Protein AF-A0A7X9J2K3-F1 (afdb_monomer)

Nearest PDB structures (foldseek):
  1we5-assembly1_F  TM=6.803E-01  e=2.882E+00  Escherichia coli
  1we5-assembly1_B  TM=6.781E-01  e=3.060E+00  Escherichia coli
  1we5-assembly1_D  TM=6.879E-01  e=3.448E+00  Escherichia coli
  2f2h-assembly1_B  TM=6.876E-01  e=4.377E+00  Escherichia coli
  5n71-assembly1_A  TM=3.233E-01  e=3.248E+00  Ixodes ricinus

Solvent-accessible surface area (backbone atoms only — not comparable to full-atom values): 8315 Å² total; per-residue (Å²): 143,79,80,83,69,59,50,76,50,81,52,99,50,34,36,38,43,32,47,82,92,42,36,29,40,37,66,46,96,85,43,81,84,82,72,57,71,83,64,48,25,75,42,83,46,98,92,42,78,13,38,54,58,60,88,65,46,67,63,42,45,75,70,75,42,58,61,52,74,59,75,73,79,83,74,48,83,65,46,60,63,51,46,55,53,49,51,48,54,48,19,64,75,69,72,44,85,58,98,70,56,73,65,59,54,49,47,52,50,51,49,53,53,50,52,51,50,22,63,76,67,75,41,94,71,78,91,56,74,75,75,73,59,132

Sequence (134 aa):
SFDNVNETLMGVNSAIFMRGGRGWMVKEADSPALGWEVYARKEPAQGETGIALVANATKILDMGAKPSATAAPAVTEDEYTHQSVADFVMAVRKKTKPAAGWKEGFESTVSAIKVNEAIVSGTKITFQKNWFEL

Mean predicted aligned error: 14.64 Å

Secondary structure (DSSP, 8-state):
-----EEEEE-SSEEEEEETTEEEEEEPTTPPP-SGGGTSPEEEETTEEEEEE-TTHHHHHHTT--TTTSPPP---THHHHHHHHHHHHHHHHHTPPPSS-HHHHHHHHHHHHHHHHHHHHTS-----GGGG--

pLDDT: mean 76.82, std 14.34, range [38.06, 95.5]

Structure (mmCIF, N/CA/C/O backbone):
data_AF-A0A7X9J2K3-F1
#
_entry.id   AF-A0A7X9J2K3-F1
#
loop_
_atom_site.group_PDB
_atom_site.id
_atom_site.type_symbol
_atom_site.label_atom_id
_atom_site.label_alt_id
_atom_site.label_comp_id
_atom_site.label_asym_id
_atom_site.label_entity_id
_atom_site.label_seq_id
_atom_site.pdbx_PDB_ins_code
_atom_site.Cartn_x
_atom_site.Cartn_y
_atom_site.Cartn_z
_atom_site.occupancy
_atom_site.B_iso_or_equiv
_atom_site.auth_seq_id
_atom_site.auth_comp_id
_atom_site.auth_asym_id
_atom_site.auth_atom_id
_atom_site.pdbx_PDB_model_num
ATOM 1 N N . SER A 1 1 ? 3.395 -19.216 4.787 1.00 42.62 1 SER A N 1
ATOM 2 C CA . SER A 1 1 ? 2.468 -19.378 3.656 1.00 42.62 1 SER A CA 1
ATOM 3 C C . SER A 1 1 ? 1.430 -18.285 3.786 1.00 42.62 1 SER A C 1
ATOM 5 O O . SER A 1 1 ? 0.669 -18.326 4.745 1.00 42.62 1 SER A O 1
ATOM 7 N N . PHE A 1 2 ? 1.514 -17.244 2.959 1.00 38.06 2 PHE A N 1
ATOM 8 C CA . PHE A 1 2 ? 0.627 -16.081 2.996 1.00 38.06 2 PHE A CA 1
ATOM 9 C C . PHE A 1 2 ? 0.164 -15.863 1.561 1.00 38.06 2 PHE A C 1
ATOM 11 O O . PHE A 1 2 ? 0.987 -15.760 0.655 1.00 38.06 2 PHE A O 1
ATOM 18 N N . ASP A 1 3 ? -1.137 -15.987 1.363 1.00 43.25 3 ASP A N 1
ATOM 19 C CA . ASP A 1 3 ? -1.752 -16.218 0.068 1.00 43.25 3 ASP A CA 1
ATOM 20 C C . ASP A 1 3 ? -1.563 -15.005 -0.852 1.00 43.25 3 ASP A C 1
ATOM 22 O O . ASP A 1 3 ? -1.967 -13.893 -0.524 1.00 43.25 3 ASP A O 1
ATOM 26 N N . ASN A 1 4 ? -0.873 -15.257 -1.961 1.00 52.16 4 ASN A N 1
ATOM 27 C CA . ASN A 1 4 ? -0.737 -14.481 -3.188 1.00 52.16 4 ASN A CA 1
ATOM 28 C C . ASN A 1 4 ? -1.666 -13.248 -3.318 1.00 52.16 4 ASN A C 1
ATOM 30 O O . ASN A 1 4 ? -2.665 -13.301 -4.042 1.00 52.16 4 ASN A O 1
ATOM 34 N N . VAL A 1 5 ? -1.317 -12.134 -2.657 1.00 65.88 5 VAL A N 1
ATOM 35 C CA . VAL A 1 5 ? -2.110 -10.894 -2.666 1.00 65.88 5 VAL A CA 1
ATOM 36 C C . VAL A 1 5 ? -2.138 -10.341 -4.084 1.00 65.88 5 VAL A C 1
ATOM 38 O O . VAL A 1 5 ? -1.168 -9.772 -4.593 1.00 65.88 5 VAL A O 1
ATOM 41 N N . ASN A 1 6 ? -3.276 -10.537 -4.728 1.00 71.38 6 ASN A N 1
ATOM 42 C CA . ASN A 1 6 ? -3.595 -9.950 -6.005 1.00 71.38 6 ASN A CA 1
ATOM 43 C C . ASN A 1 6 ? -4.957 -9.272 -5.909 1.00 71.38 6 ASN A C 1
ATOM 45 O O . ASN A 1 6 ? -5.833 -9.694 -5.156 1.00 71.38 6 ASN A O 1
ATOM 49 N N . GLU A 1 7 ? -5.106 -8.194 -6.656 1.00 81.25 7 GLU A N 1
ATOM 50 C CA . GLU A 1 7 ? -6.348 -7.455 -6.773 1.00 81.25 7 GLU A CA 1
ATOM 51 C C . GLU A 1 7 ? -6.763 -7.488 -8.237 1.00 81.25 7 GLU A C 1
ATOM 53 O O . GLU A 1 7 ? -5.962 -7.203 -9.128 1.00 81.25 7 GLU A O 1
ATOM 58 N N . THR A 1 8 ? -8.012 -7.867 -8.492 1.00 84.00 8 THR A N 1
ATOM 59 C CA . THR A 1 8 ? -8.567 -7.881 -9.844 1.00 84.00 8 THR A CA 1
ATOM 60 C C . THR A 1 8 ? -9.746 -6.928 -9.909 1.00 84.00 8 THR A C 1
ATOM 62 O O . THR A 1 8 ? -10.729 -7.100 -9.191 1.00 84.00 8 THR A O 1
ATOM 65 N N . LEU A 1 9 ? -9.657 -5.933 -10.786 1.00 84.50 9 LEU A N 1
ATOM 66 C CA . LEU A 1 9 ? -10.727 -4.988 -11.072 1.00 84.50 9 LEU A CA 1
ATOM 67 C C . LEU A 1 9 ? -11.366 -5.378 -12.404 1.00 84.50 9 LEU A C 1
ATOM 69 O O . LEU A 1 9 ? -10.732 -5.284 -13.454 1.00 84.50 9 LEU A O 1
ATOM 73 N N . MET A 1 10 ? -12.616 -5.825 -12.359 1.00 86.06 10 MET A N 1
ATOM 74 C CA . MET A 1 10 ? -13.357 -6.246 -13.547 1.00 86.06 10 MET A CA 1
ATOM 75 C C . MET A 1 10 ? -14.078 -5.049 -14.172 1.00 86.06 10 MET A C 1
ATOM 77 O O . MET A 1 10 ? -14.801 -4.325 -13.487 1.00 86.06 10 MET A O 1
ATOM 81 N N . GLY A 1 11 ? -13.897 -4.848 -15.474 1.00 84.50 11 GLY A N 1
ATOM 82 C CA . GLY A 1 11 ? -14.639 -3.880 -16.276 1.00 84.50 11 GLY A CA 1
ATOM 83 C C . GLY A 1 11 ? -15.421 -4.568 -17.392 1.00 84.50 11 GLY A C 1
ATOM 84 O O . GLY A 1 11 ? -15.237 -5.748 -17.657 1.00 84.50 11 GLY A O 1
ATOM 85 N N . VAL A 1 12 ? -16.280 -3.813 -18.079 1.00 83.75 12 VAL A N 1
ATOM 86 C CA . VAL A 1 12 ? -17.124 -4.341 -19.174 1.00 83.75 12 VAL A CA 1
ATOM 87 C C . VAL A 1 12 ? -16.298 -4.767 -20.393 1.00 83.75 12 VAL A C 1
ATOM 89 O O . VAL A 1 12 ? -16.670 -5.686 -21.103 1.00 83.75 12 VAL A O 1
ATOM 92 N N . ASN A 1 13 ? -15.172 -4.092 -20.622 1.00 85.12 13 ASN A N 1
ATOM 93 C CA . ASN A 1 13 ? -14.352 -4.235 -21.827 1.00 85.12 13 ASN A CA 1
ATOM 94 C C . ASN A 1 13 ? -12.943 -4.776 -21.538 1.00 85.12 13 ASN A C 1
ATOM 96 O O . ASN A 1 13 ? -12.165 -4.983 -22.473 1.00 85.12 13 ASN A O 1
ATOM 100 N N . SER A 1 14 ? -12.572 -4.890 -20.262 1.00 84.25 14 SER A N 1
ATOM 101 C CA . SER A 1 14 ? -11.235 -5.282 -19.813 1.00 84.25 14 SER A CA 1
ATOM 102 C C . SER A 1 14 ? -11.215 -5.541 -18.311 1.00 84.25 14 SER A C 1
ATOM 104 O O . SER A 1 14 ? -11.874 -4.815 -17.562 1.00 84.25 14 SER A O 1
ATOM 106 N N . ALA A 1 15 ? -10.357 -6.453 -17.871 1.00 86.88 15 ALA A N 1
ATOM 107 C CA . ALA A 1 15 ? -10.005 -6.651 -16.473 1.00 86.88 15 ALA A CA 1
ATOM 108 C C . ALA A 1 15 ? -8.595 -6.116 -16.189 1.00 86.88 15 ALA A C 1
ATOM 110 O O . ALA A 1 15 ? -7.681 -6.262 -17.002 1.00 86.88 15 ALA A O 1
ATOM 111 N N . ILE A 1 16 ? -8.402 -5.501 -15.025 1.00 86.81 16 ILE A N 1
ATOM 112 C CA . ILE A 1 16 ? -7.083 -5.115 -14.524 1.00 86.81 16 ILE A CA 1
ATOM 113 C C . ILE A 1 16 ? -6.691 -6.094 -13.427 1.00 86.81 16 ILE A C 1
ATOM 115 O O . ILE A 1 16 ? -7.366 -6.189 -12.409 1.00 86.81 16 ILE A O 1
ATOM 119 N N . PHE A 1 17 ? -5.580 -6.786 -13.629 1.00 83.31 17 PHE A N 1
ATOM 120 C CA . PHE A 1 17 ? -4.964 -7.678 -12.663 1.00 83.31 17 PHE A CA 1
ATOM 121 C C . PHE A 1 17 ? -3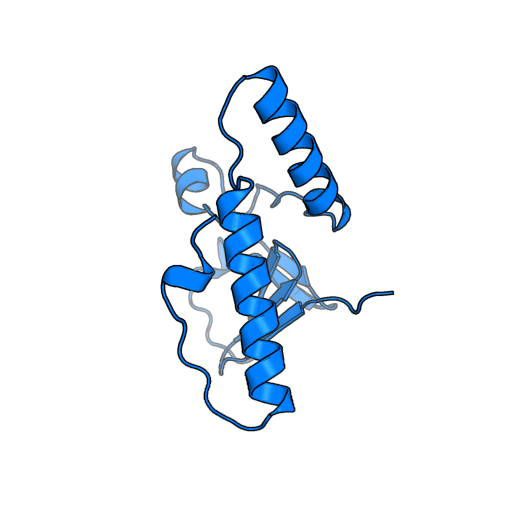.737 -7.006 -12.051 1.00 83.31 17 PHE A C 1
ATOM 123 O O . PHE A 1 17 ? -2.792 -6.675 -12.764 1.00 83.31 17 PHE A O 1
ATOM 130 N N . MET A 1 18 ? -3.730 -6.820 -10.737 1.00 82.19 18 MET A N 1
ATOM 131 C CA . MET A 1 18 ? -2.616 -6.253 -9.983 1.00 82.19 18 MET A CA 1
ATOM 132 C C . MET A 1 18 ? -2.054 -7.299 -9.032 1.00 82.19 18 MET A C 1
ATOM 134 O O . MET A 1 18 ? -2.795 -7.955 -8.306 1.00 82.19 18 MET A O 1
ATOM 138 N N . ARG A 1 19 ? -0.733 -7.454 -9.024 1.00 73.31 19 ARG A N 1
ATOM 139 C CA . ARG A 1 19 ? -0.024 -8.358 -8.117 1.00 73.31 19 ARG A CA 1
ATOM 140 C C . ARG A 1 19 ? 1.297 -7.722 -7.706 1.00 73.31 19 ARG A C 1
ATOM 142 O O . ARG A 1 19 ? 2.132 -7.412 -8.559 1.00 73.31 19 ARG A O 1
ATOM 149 N N . GLY A 1 20 ? 1.486 -7.532 -6.401 1.00 71.69 20 GLY A N 1
ATOM 150 C CA . GLY A 1 20 ? 2.618 -6.767 -5.874 1.00 71.69 20 GLY A CA 1
ATOM 151 C C . GLY A 1 20 ? 2.684 -5.366 -6.497 1.00 71.69 20 GLY A C 1
ATOM 152 O O . GLY A 1 20 ? 1.678 -4.670 -6.582 1.00 71.69 20 GLY A O 1
ATOM 153 N N . GLY A 1 21 ? 3.859 -4.962 -6.983 1.00 69.19 21 GLY A N 1
ATOM 154 C CA . GLY A 1 21 ? 4.073 -3.663 -7.635 1.00 69.19 21 GLY A CA 1
ATOM 155 C C . GLY A 1 21 ? 3.772 -3.622 -9.138 1.00 69.19 21 GLY A C 1
ATOM 156 O O . GLY A 1 21 ? 4.231 -2.702 -9.815 1.00 69.19 21 GLY A O 1
ATOM 157 N N . ARG A 1 22 ? 3.075 -4.625 -9.691 1.00 72.75 22 ARG A N 1
ATOM 158 C CA . ARG A 1 22 ? 2.797 -4.738 -11.132 1.00 72.75 22 ARG A CA 1
ATOM 159 C C . ARG A 1 22 ? 1.306 -4.862 -11.416 1.00 72.75 22 ARG A C 1
ATOM 161 O O . ARG A 1 22 ? 0.582 -5.525 -10.680 1.00 72.75 22 ARG A O 1
ATOM 168 N N . GLY A 1 23 ? 0.878 -4.259 -12.523 1.00 81.25 23 GLY A N 1
ATOM 169 C CA . GLY A 1 23 ? -0.482 -4.366 -13.039 1.00 81.25 23 GLY A CA 1
ATOM 170 C C . GLY A 1 23 ? -0.494 -4.731 -14.519 1.00 81.25 23 GLY A C 1
ATOM 171 O O . GLY A 1 23 ? 0.356 -4.273 -15.284 1.00 81.25 23 GLY A O 1
ATOM 172 N N . TRP A 1 24 ? -1.478 -5.523 -14.925 1.00 86.38 24 TRP A N 1
ATOM 173 C CA . TRP A 1 24 ? -1.755 -5.871 -16.312 1.00 86.38 24 TRP A CA 1
ATOM 174 C C . TRP A 1 24 ? -3.224 -5.616 -16.615 1.00 86.38 24 TRP A C 1
ATOM 176 O O . TRP A 1 24 ? -4.090 -5.946 -15.815 1.00 86.38 24 TRP A O 1
ATOM 186 N N . MET A 1 25 ? -3.509 -5.056 -17.783 1.00 87.12 25 MET A N 1
ATOM 187 C CA . MET A 1 25 ? -4.854 -4.972 -18.335 1.00 87.12 25 MET A CA 1
ATOM 188 C C . MET A 1 25 ? -5.032 -6.085 -19.366 1.00 87.12 25 MET A C 1
ATOM 190 O O . MET A 1 25 ? -4.309 -6.131 -20.360 1.00 87.12 25 MET A O 1
ATOM 194 N N . VAL A 1 26 ? -5.994 -6.970 -19.140 1.00 86.75 26 VAL A N 1
ATOM 195 C CA . VAL A 1 26 ? -6.435 -7.981 -20.103 1.00 86.75 26 VAL A CA 1
ATOM 196 C C . VAL A 1 26 ? -7.718 -7.471 -20.744 1.00 86.75 26 VAL A C 1
ATOM 198 O O . VAL A 1 26 ? -8.599 -6.964 -20.051 1.00 86.75 26 VAL A O 1
ATOM 201 N N . LYS A 1 27 ? -7.796 -7.521 -22.072 1.00 84.06 27 LYS A N 1
ATOM 202 C CA . LYS A 1 27 ? -8.938 -7.009 -22.833 1.00 84.06 27 LYS A CA 1
ATOM 203 C C . LYS A 1 27 ? -9.832 -8.169 -23.249 1.00 84.06 27 LYS A C 1
ATOM 205 O O . LYS A 1 27 ? -9.309 -9.184 -23.697 1.00 84.06 27 LYS A O 1
ATOM 210 N N . GLU A 1 28 ? -11.144 -7.982 -23.157 1.00 81.88 28 GLU A N 1
ATOM 211 C CA . GLU A 1 28 ? -12.098 -8.975 -23.657 1.00 81.88 28 GLU A CA 1
ATOM 212 C C . GLU A 1 28 ? -11.962 -9.127 -25.178 1.00 81.88 28 GLU A C 1
ATOM 214 O O . GLU A 1 28 ? -11.628 -8.168 -25.886 1.00 81.88 28 GLU A O 1
ATOM 219 N N . ALA A 1 29 ? -12.217 -10.332 -25.690 1.00 77.50 29 ALA A N 1
ATOM 220 C CA . ALA A 1 29 ? -12.022 -10.662 -27.103 1.00 77.50 29 ALA A CA 1
ATOM 221 C C . ALA A 1 29 ? -12.895 -9.822 -28.059 1.00 77.50 29 ALA A C 1
ATOM 223 O O . ALA A 1 29 ? -12.535 -9.638 -29.222 1.00 77.50 29 ALA A O 1
ATOM 224 N N . ASP A 1 30 ? -14.023 -9.305 -27.575 1.00 80.56 30 ASP A N 1
ATOM 225 C CA . ASP A 1 30 ? -14.999 -8.497 -28.312 1.00 80.56 30 ASP A CA 1
ATOM 226 C C . ASP A 1 30 ? -14.847 -6.979 -28.082 1.00 80.56 30 ASP A C 1
ATOM 228 O O . ASP A 1 30 ? -15.597 -6.175 -28.642 1.00 80.56 30 ASP A O 1
ATOM 232 N N . SER A 1 31 ? -13.847 -6.561 -27.302 1.00 82.38 31 SER A N 1
ATOM 233 C CA . SER A 1 31 ? -13.633 -5.165 -26.930 1.00 82.38 31 SER A CA 1
ATOM 234 C C . SER A 1 31 ? -13.086 -4.322 -28.097 1.00 82.38 31 SER A C 1
ATOM 236 O O . SER A 1 31 ? -12.060 -4.676 -28.692 1.00 82.38 31 SER A O 1
ATOM 238 N N . PRO A 1 32 ? -13.688 -3.158 -28.422 1.00 80.94 32 PRO A N 1
ATOM 239 C CA . PRO A 1 32 ? -13.286 -2.351 -29.574 1.00 80.94 32 PRO A CA 1
ATOM 240 C C . PRO A 1 32 ? -11.845 -1.851 -29.438 1.00 80.94 32 PRO A C 1
ATOM 242 O O . PRO A 1 32 ? -11.472 -1.281 -28.410 1.00 80.94 32 PRO A O 1
ATOM 245 N N . ALA A 1 33 ? -11.022 -2.041 -30.474 1.00 80.25 33 A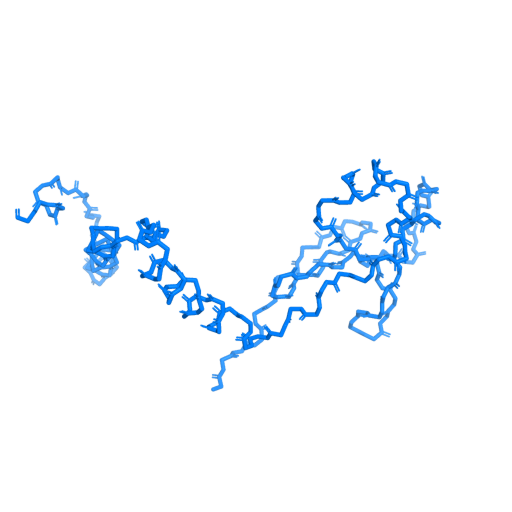LA A N 1
ATOM 246 C CA . ALA A 1 33 ? -9.646 -1.545 -30.507 1.00 80.25 33 ALA A CA 1
ATOM 247 C C . ALA A 1 33 ? -9.627 -0.008 -30.532 1.00 80.25 33 ALA A C 1
ATOM 249 O O . ALA A 1 33 ? -10.235 0.617 -31.398 1.00 80.25 33 ALA A O 1
ATOM 250 N N . LEU A 1 34 ? -8.921 0.598 -29.581 1.00 78.69 34 LEU A N 1
ATOM 251 C CA . LEU A 1 34 ? -8.835 2.051 -29.415 1.00 78.69 34 LEU A CA 1
ATOM 252 C C . LEU A 1 34 ? -7.578 2.643 -30.082 1.00 78.69 34 LEU A C 1
ATOM 254 O O . LEU A 1 34 ? -7.316 3.837 -29.966 1.00 78.69 34 LEU A O 1
ATOM 258 N N . GLY A 1 35 ? -6.783 1.818 -30.767 1.00 77.12 35 GLY A N 1
ATOM 259 C CA . GLY A 1 35 ? -5.613 2.198 -31.560 1.00 77.12 35 GLY A CA 1
ATOM 260 C C . GLY A 1 35 ? -4.334 2.427 -30.750 1.00 77.12 35 GLY A C 1
ATOM 261 O O . GLY A 1 35 ? -3.242 2.339 -31.305 1.00 77.12 35 GLY A O 1
ATOM 262 N N . TRP A 1 36 ? -4.426 2.671 -29.442 1.00 76.31 36 TRP A N 1
ATOM 263 C CA . TRP A 1 36 ? -3.259 2.869 -28.575 1.00 76.31 36 TRP A CA 1
ATOM 264 C C . TRP A 1 36 ? -2.555 1.553 -28.209 1.00 76.31 36 TRP A C 1
ATOM 266 O O . TRP A 1 36 ? -1.383 1.560 -27.828 1.00 76.31 36 TRP A O 1
ATOM 276 N N . GLU A 1 37 ? -3.232 0.413 -28.367 1.00 76.00 37 GLU A N 1
ATOM 277 C CA . GLU A 1 37 ? -2.747 -0.908 -27.958 1.00 76.00 37 GLU A CA 1
ATOM 278 C C . GLU A 1 37 ? -1.486 -1.345 -28.720 1.00 76.00 37 GLU A C 1
ATOM 280 O O . GLU A 1 37 ? -0.718 -2.171 -28.228 1.00 76.00 37 GLU A O 1
ATOM 285 N N . VAL A 1 38 ? -1.239 -0.782 -29.908 1.00 75.62 38 VAL A N 1
ATOM 286 C CA . VAL A 1 38 ? -0.036 -1.056 -30.718 1.00 75.62 38 VAL A CA 1
ATOM 287 C C . VAL A 1 38 ? 1.228 -0.431 -30.129 1.00 75.62 38 VAL A C 1
ATOM 289 O O . VAL A 1 38 ? 2.335 -0.898 -30.393 1.00 75.62 38 VAL A O 1
ATOM 292 N N . TYR A 1 39 ? 1.064 0.617 -29.324 1.00 66.69 39 TYR A N 1
ATOM 293 C CA . TYR A 1 39 ? 2.158 1.307 -28.645 1.00 66.69 39 TYR A CA 1
ATOM 294 C C . TYR A 1 39 ? 2.373 0.787 -27.223 1.00 66.69 39 TYR A C 1
ATOM 296 O O . TYR A 1 39 ? 3.361 1.136 -26.573 1.00 66.69 39 TYR A O 1
ATOM 304 N N . ALA A 1 40 ? 1.457 -0.053 -26.741 1.00 73.94 40 ALA A N 1
ATOM 305 C CA . ALA A 1 40 ? 1.488 -0.585 -25.397 1.00 73.94 40 ALA A CA 1
ATOM 306 C C . ALA A 1 40 ? 2.421 -1.796 -25.283 1.00 73.94 40 ALA A C 1
ATOM 308 O O . ALA A 1 40 ? 2.630 -2.564 -26.226 1.00 73.94 40 ALA A O 1
ATOM 309 N N . ARG A 1 41 ? 2.988 -1.980 -24.091 1.00 76.56 41 ARG A N 1
ATOM 310 C CA . ARG A 1 41 ? 3.834 -3.131 -23.789 1.00 76.56 41 ARG A CA 1
ATOM 311 C C . ARG A 1 41 ? 2.966 -4.352 -23.507 1.00 76.56 41 ARG A C 1
ATOM 313 O O . ARG A 1 41 ? 2.104 -4.293 -22.636 1.00 76.56 41 ARG A O 1
ATOM 320 N N . LYS A 1 42 ? 3.229 -5.455 -24.205 1.00 82.94 42 LYS A N 1
ATOM 321 C CA . LYS A 1 42 ? 2.540 -6.734 -24.004 1.00 82.94 42 LYS A CA 1
ATOM 322 C C . LYS A 1 42 ? 3.416 -7.676 -23.186 1.00 82.94 42 LYS A C 1
ATOM 324 O O . LYS A 1 42 ? 4.598 -7.828 -23.485 1.00 82.94 42 LYS A O 1
ATOM 329 N N . GLU A 1 43 ? 2.840 -8.290 -22.165 1.00 79.38 43 GLU A N 1
ATOM 330 C CA . GLU A 1 43 ? 3.493 -9.282 -21.311 1.00 79.38 43 GLU A CA 1
ATOM 331 C C . GLU A 1 43 ? 2.548 -10.461 -21.050 1.00 79.38 43 GLU A C 1
ATOM 333 O O . GLU A 1 43 ? 1.331 -10.274 -21.044 1.00 79.38 43 GLU A O 1
ATOM 338 N N . PRO A 1 44 ? 3.077 -11.672 -20.810 1.00 78.38 44 PRO A N 1
ATOM 339 C CA . PRO A 1 44 ? 2.248 -12.780 -20.363 1.00 78.38 44 PRO A CA 1
ATOM 340 C C . PRO A 1 44 ? 1.677 -12.491 -18.965 1.00 78.38 44 PRO A C 1
ATOM 342 O O . PRO A 1 44 ? 2.422 -12.189 -18.033 1.00 78.38 44 PRO A O 1
ATOM 345 N N . ALA A 1 45 ? 0.360 -12.614 -18.815 1.00 73.88 45 ALA A N 1
ATOM 346 C CA . ALA A 1 45 ? -0.376 -12.458 -17.565 1.00 73.88 45 ALA A CA 1
ATOM 347 C C . ALA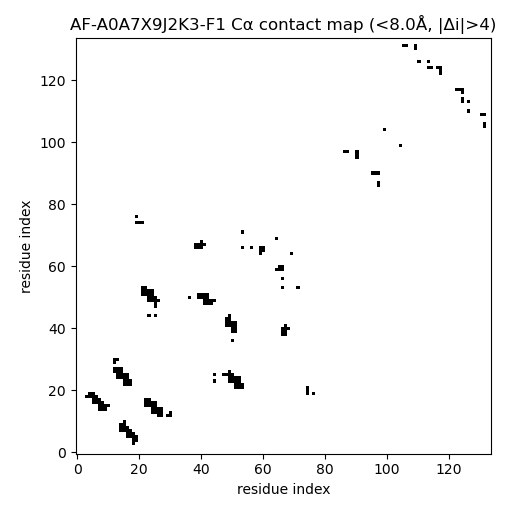 A 1 45 ? -1.441 -13.562 -17.468 1.00 73.88 45 ALA A C 1
ATOM 349 O O . ALA A 1 45 ? -2.242 -13.729 -18.378 1.00 73.88 45 ALA A O 1
ATOM 350 N N . GLN A 1 46 ? -1.426 -14.342 -16.381 1.00 68.88 46 GLN A N 1
ATOM 351 C CA . GLN A 1 46 ? -2.383 -15.436 -16.118 1.00 68.88 46 GLN A CA 1
ATOM 352 C C . GLN A 1 46 ? -2.590 -16.455 -17.266 1.00 68.88 46 GLN A C 1
ATOM 354 O O . GLN A 1 46 ? -3.655 -17.044 -17.393 1.00 68.88 46 GLN A O 1
ATOM 359 N N . GLY A 1 47 ? -1.567 -16.705 -18.089 1.00 72.19 47 GLY A N 1
ATOM 360 C CA . GLY A 1 47 ? -1.665 -17.629 -19.231 1.00 72.19 47 GLY A CA 1
ATOM 361 C C . GLY A 1 47 ? -2.137 -16.978 -20.536 1.00 72.19 47 GLY A C 1
ATOM 362 O O . GLY A 1 47 ? -2.072 -17.619 -21.581 1.00 72.19 47 GLY A O 1
ATOM 363 N N . GLU A 1 48 ? -2.506 -15.697 -20.501 1.00 74.94 48 GLU A N 1
ATOM 364 C CA . GLU A 1 48 ? -2.837 -14.883 -21.671 1.00 74.94 48 GLU A CA 1
ATOM 365 C C . GLU A 1 48 ? -1.836 -13.736 -21.881 1.00 74.94 48 GLU A C 1
ATOM 367 O O . GLU A 1 48 ? -0.859 -13.586 -21.147 1.00 74.94 48 GLU A O 1
ATOM 372 N N . THR A 1 49 ? -2.046 -12.921 -22.919 1.00 80.19 49 THR A N 1
ATOM 373 C CA . THR A 1 49 ? -1.247 -11.714 -23.177 1.00 80.19 49 THR A CA 1
ATOM 374 C C . THR A 1 49 ? -1.962 -10.486 -22.617 1.00 80.19 49 THR A C 1
ATOM 376 O O . THR A 1 49 ? -2.969 -10.050 -23.168 1.00 80.19 49 THR A O 1
ATOM 379 N N . GLY A 1 50 ? -1.412 -9.895 -21.557 1.00 81.69 50 GLY A N 1
ATOM 380 C CA . GLY A 1 50 ? -1.889 -8.648 -20.964 1.00 81.69 50 GLY A CA 1
ATOM 381 C C . GLY A 1 50 ? -1.086 -7.428 -21.419 1.00 81.69 50 GLY A C 1
ATOM 382 O O . GLY A 1 50 ? 0.076 -7.519 -21.821 1.00 81.69 50 GLY A O 1
ATOM 383 N N . ILE A 1 51 ? -1.699 -6.252 -21.324 1.00 85.44 51 ILE A N 1
ATOM 384 C CA . ILE A 1 51 ? -1.042 -4.958 -21.499 1.00 85.44 51 ILE A CA 1
ATOM 385 C C . ILE A 1 51 ? -0.457 -4.522 -20.154 1.00 85.44 51 ILE A C 1
ATOM 387 O O . ILE A 1 51 ? -1.194 -4.335 -19.189 1.00 85.44 51 ILE A O 1
ATOM 391 N N . ALA A 1 52 ? 0.860 -4.343 -20.072 1.00 80.94 52 ALA A N 1
ATOM 392 C CA . ALA A 1 52 ? 1.524 -3.957 -18.830 1.00 80.94 52 ALA A CA 1
ATOM 393 C C . ALA A 1 52 ? 1.235 -2.491 -18.464 1.00 80.94 52 ALA A C 1
ATOM 395 O O . ALA A 1 52 ? 1.447 -1.576 -19.265 1.00 80.94 52 ALA A O 1
ATOM 396 N N . LEU A 1 53 ? 0.810 -2.265 -17.222 1.00 77.19 53 LEU A N 1
ATOM 397 C CA . LEU A 1 53 ? 0.595 -0.943 -16.643 1.00 77.19 53 LEU A CA 1
ATOM 398 C C . LEU A 1 53 ? 1.901 -0.466 -15.994 1.00 77.19 53 LEU A C 1
ATOM 400 O O . LEU A 1 53 ? 2.256 -0.880 -14.891 1.00 77.19 53 LEU A O 1
ATOM 404 N N . VAL A 1 54 ? 2.648 0.385 -16.701 1.00 68.25 54 VAL A N 1
ATOM 405 C CA . VAL A 1 54 ? 3.957 0.885 -16.247 1.00 68.25 54 VAL A CA 1
ATOM 406 C C . VAL A 1 54 ? 3.804 2.256 -15.588 1.00 68.25 54 VAL A C 1
ATOM 408 O O . VAL A 1 54 ? 3.479 3.247 -16.246 1.00 68.25 54 VAL A O 1
ATOM 411 N N . ALA A 1 55 ? 4.080 2.337 -14.286 1.00 62.12 55 ALA A N 1
ATOM 412 C CA . ALA A 1 55 ? 4.129 3.611 -13.572 1.00 62.12 55 ALA A CA 1
ATOM 413 C C . ALA A 1 55 ? 5.230 4.527 -14.154 1.00 62.12 55 ALA A C 1
ATOM 415 O O . ALA A 1 55 ? 6.335 4.074 -14.437 1.00 62.12 55 ALA A O 1
ATOM 416 N N . ASN A 1 56 ? 4.943 5.828 -14.302 1.00 55.34 56 ASN A N 1
ATOM 417 C CA . ASN A 1 56 ? 5.816 6.844 -14.926 1.00 55.34 56 ASN A CA 1
ATOM 418 C C . ASN A 1 56 ? 6.088 6.684 -16.442 1.00 55.34 56 ASN A C 1
ATOM 420 O O . ASN A 1 56 ? 7.052 7.265 -16.941 1.00 55.34 56 ASN A O 1
ATOM 424 N N . ALA A 1 57 ? 5.240 5.978 -17.200 1.00 57.59 57 ALA A N 1
ATOM 425 C CA . ALA A 1 57 ? 5.410 5.813 -18.653 1.00 57.59 57 ALA A CA 1
ATOM 426 C C . ALA A 1 57 ? 5.591 7.135 -19.437 1.00 57.59 57 ALA A C 1
ATOM 428 O O . ALA A 1 57 ? 6.321 7.165 -20.425 1.00 57.59 57 ALA A O 1
ATOM 429 N N . THR A 1 58 ? 4.997 8.242 -18.984 1.00 57.38 58 THR A N 1
ATOM 430 C CA . THR A 1 58 ? 5.159 9.573 -19.599 1.00 57.38 58 THR A CA 1
ATOM 431 C C . THR A 1 58 ? 6.575 10.133 -19.468 1.00 57.38 58 THR A C 1
ATOM 433 O O . THR A 1 58 ? 7.114 10.649 -20.436 1.00 57.38 58 THR A O 1
ATOM 436 N N . LYS A 1 59 ? 7.245 9.933 -18.329 1.00 55.19 59 LYS A N 1
ATOM 437 C CA . LYS A 1 59 ? 8.642 10.367 -18.147 1.00 55.19 59 LYS A CA 1
ATOM 438 C C . LYS A 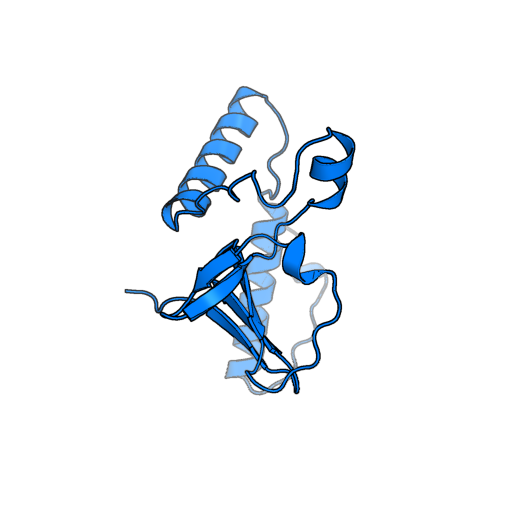1 59 ? 9.623 9.522 -18.966 1.00 55.19 59 LYS A C 1
ATOM 440 O O . LYS A 1 59 ? 10.673 10.008 -19.366 1.00 55.19 59 LYS A O 1
ATOM 445 N N . ILE A 1 60 ? 9.280 8.256 -19.222 1.00 54.59 60 ILE A N 1
ATOM 446 C CA . ILE A 1 60 ? 10.047 7.366 -20.110 1.00 54.59 60 ILE A CA 1
ATOM 447 C C . ILE A 1 60 ? 9.939 7.851 -21.566 1.00 54.59 60 ILE A C 1
ATOM 449 O O . ILE A 1 60 ? 10.943 7.865 -22.278 1.00 54.59 60 ILE A O 1
ATOM 453 N N . LEU A 1 61 ? 8.751 8.311 -21.980 1.00 56.06 61 LEU A N 1
ATOM 454 C CA . LEU A 1 61 ? 8.539 8.944 -23.287 1.00 56.06 61 LEU A CA 1
ATOM 455 C C . LEU A 1 61 ? 9.344 10.242 -23.436 1.00 56.06 61 LEU A C 1
ATOM 457 O O . LEU A 1 61 ? 9.960 10.444 -24.480 1.00 56.06 61 LEU A O 1
ATOM 461 N N . ASP A 1 62 ? 9.407 11.068 -22.386 1.00 54.69 62 ASP A N 1
ATOM 462 C CA . ASP A 1 62 ? 10.190 12.316 -22.375 1.00 54.69 62 ASP A CA 1
ATOM 463 C C . ASP A 1 62 ? 11.704 12.073 -22.536 1.00 54.69 62 ASP A C 1
ATOM 465 O O . ASP A 1 62 ? 12.429 12.931 -23.036 1.00 54.69 62 ASP A O 1
ATOM 469 N N . MET A 1 63 ? 12.192 10.881 -22.174 1.00 57.91 63 MET A N 1
ATOM 470 C CA . MET A 1 63 ? 13.575 10.441 -22.408 1.00 57.91 63 MET A CA 1
ATOM 471 C C . MET A 1 63 ? 13.797 9.838 -23.809 1.00 57.91 63 MET A C 1
ATOM 473 O O . MET A 1 63 ? 14.867 9.295 -24.085 1.00 57.91 63 MET A O 1
ATOM 477 N N . GLY A 1 64 ? 12.799 9.893 -24.698 1.00 58.44 64 GLY A N 1
ATOM 478 C CA . GLY A 1 64 ? 12.859 9.323 -26.048 1.00 58.44 64 GLY A CA 1
ATOM 479 C C . GLY A 1 64 ? 12.806 7.790 -26.090 1.00 58.44 64 GLY A C 1
ATOM 480 O O . GLY A 1 64 ? 12.988 7.195 -27.154 1.00 58.44 64 GLY A O 1
ATOM 481 N N . ALA A 1 65 ? 12.555 7.133 -24.954 1.00 59.69 65 ALA A N 1
ATOM 482 C CA . ALA A 1 65 ? 12.446 5.684 -24.866 1.00 59.69 65 ALA A CA 1
ATOM 483 C C . ALA A 1 65 ? 11.002 5.230 -25.129 1.00 59.69 65 ALA A C 1
ATOM 485 O O . ALA A 1 65 ? 10.033 5.830 -24.664 1.00 59.69 65 ALA A O 1
ATOM 486 N N . LYS A 1 66 ? 10.840 4.134 -25.880 1.00 57.94 66 LYS A N 1
ATOM 487 C CA . LYS A 1 66 ? 9.517 3.548 -26.135 1.00 57.94 66 LYS A CA 1
ATOM 488 C C . LYS A 1 66 ? 9.045 2.800 -24.878 1.00 57.94 66 LYS A C 1
ATOM 490 O O . LYS A 1 66 ? 9.758 1.893 -24.446 1.00 57.94 66 LYS A O 1
ATOM 495 N N . PRO A 1 67 ? 7.838 3.068 -24.342 1.00 54.31 67 PRO A N 1
ATOM 496 C CA . PRO A 1 67 ? 7.285 2.342 -23.192 1.00 54.31 67 PRO A CA 1
ATOM 497 C C . PRO A 1 67 ? 7.197 0.828 -23.410 1.00 54.31 67 PRO A C 1
ATOM 499 O O . PRO A 1 67 ? 7.235 0.056 -22.458 1.00 54.31 67 PRO A O 1
ATOM 502 N N . SER A 1 68 ? 7.114 0.395 -24.672 1.00 55.47 68 SER A N 1
ATOM 503 C CA . SER A 1 68 ? 7.126 -1.017 -25.057 1.00 55.47 68 SER A CA 1
ATOM 504 C C . SER A 1 68 ? 8.473 -1.717 -24.843 1.00 55.47 68 SER A C 1
ATOM 506 O O . SER A 1 68 ? 8.496 -2.939 -24.708 1.00 55.47 68 SER A O 1
ATOM 508 N N . ALA A 1 69 ? 9.582 -0.973 -24.802 1.00 56.25 69 ALA A N 1
ATOM 509 C CA . ALA A 1 69 ? 10.939 -1.519 -24.777 1.00 56.25 69 ALA A CA 1
ATOM 510 C C . ALA A 1 69 ? 11.541 -1.607 -23.367 1.00 56.25 69 ALA A C 1
ATOM 512 O O . ALA A 1 69 ? 12.420 -2.433 -23.125 1.00 56.25 69 ALA A O 1
ATOM 513 N N . THR A 1 70 ? 11.080 -0.782 -22.426 1.00 54.22 70 THR A N 1
ATOM 514 C CA . THR A 1 70 ? 11.590 -0.793 -21.052 1.00 54.22 70 THR A CA 1
ATOM 515 C C . THR A 1 70 ? 10.798 -1.793 -20.222 1.00 54.22 70 THR A C 1
ATOM 517 O O . THR A 1 70 ? 9.610 -1.602 -19.959 1.00 54.22 70 THR A O 1
ATOM 520 N N . ALA A 1 71 ? 11.450 -2.880 -19.806 1.00 55.03 71 ALA A N 1
ATOM 521 C CA . ALA A 1 71 ? 10.852 -3.788 -18.844 1.00 55.03 71 ALA A CA 1
ATOM 522 C C . ALA A 1 71 ? 10.598 -3.051 -17.527 1.00 55.03 71 ALA A C 1
ATOM 524 O O . ALA A 1 71 ? 11.507 -2.415 -16.992 1.00 55.03 71 ALA A O 1
ATOM 525 N N . ALA A 1 72 ? 9.373 -3.140 -17.000 1.00 53.53 72 ALA A N 1
ATOM 526 C CA . ALA A 1 72 ? 9.153 -2.780 -15.605 1.00 53.53 72 ALA A CA 1
ATOM 527 C C . ALA A 1 72 ? 10.113 -3.632 -14.755 1.00 53.53 72 ALA A C 1
ATOM 529 O O . ALA A 1 72 ? 10.295 -4.813 -15.076 1.00 53.53 72 ALA A O 1
ATOM 530 N N . PRO A 1 73 ? 10.750 -3.085 -13.708 1.00 54.06 73 PRO A N 1
ATOM 531 C CA . PRO A 1 73 ? 11.603 -3.883 -12.837 1.00 54.06 73 PRO A CA 1
ATOM 532 C C . PRO A 1 73 ? 10.811 -5.081 -12.297 1.00 54.06 73 PRO A C 1
ATOM 534 O O . PRO A 1 73 ? 9.594 -5.011 -12.076 1.00 54.06 73 PRO A O 1
ATOM 537 N N . ALA A 1 74 ? 11.449 -6.249 -12.243 1.00 52.12 74 ALA A N 1
ATOM 538 C CA . ALA A 1 74 ? 10.860 -7.449 -11.661 1.00 52.12 74 ALA A CA 1
ATOM 539 C C . ALA A 1 74 ? 10.750 -7.227 -10.163 1.00 52.12 74 ALA A C 1
ATOM 541 O O . ALA A 1 74 ? 11.727 -7.432 -9.463 1.00 52.12 74 ALA A O 1
ATOM 542 N N . VAL A 1 75 ? 9.573 -6.781 -9.715 1.00 50.66 75 VAL A N 1
ATOM 543 C CA . VAL A 1 75 ? 9.278 -6.657 -8.292 1.00 50.66 75 VAL A CA 1
ATOM 544 C C . VAL A 1 75 ? 9.206 -8.070 -7.738 1.00 50.66 75 VAL A C 1
ATOM 546 O O . VAL A 1 75 ? 8.204 -8.766 -7.913 1.00 50.66 75 VAL A O 1
ATOM 549 N N . THR A 1 76 ? 10.308 -8.529 -7.163 1.00 53.81 76 THR A N 1
ATOM 550 C CA . THR A 1 76 ? 10.326 -9.785 -6.408 1.00 53.81 76 THR A CA 1
ATOM 551 C C . THR A 1 76 ? 9.692 -9.522 -5.042 1.00 53.81 76 THR A C 1
ATOM 553 O O . THR A 1 76 ? 9.845 -8.437 -4.497 1.00 53.81 76 THR A O 1
ATOM 556 N N . GLU A 1 77 ? 8.922 -10.458 -4.482 1.00 51.25 77 GLU A N 1
ATOM 557 C CA . GLU A 1 77 ? 8.301 -10.261 -3.154 1.00 51.25 77 GLU A CA 1
ATOM 558 C C . GLU A 1 77 ? 9.351 -9.998 -2.056 1.00 51.25 77 GLU A C 1
ATOM 560 O O . GLU A 1 77 ? 9.096 -9.214 -1.140 1.00 51.25 77 GLU A O 1
ATOM 565 N N . ASP A 1 78 ? 10.564 -10.540 -2.217 1.00 52.47 78 ASP A N 1
ATOM 566 C CA . ASP A 1 78 ? 11.730 -10.245 -1.373 1.00 52.47 78 ASP A CA 1
ATOM 567 C C . ASP A 1 78 ? 12.151 -8.764 -1.425 1.00 52.47 78 ASP A C 1
ATOM 569 O O . ASP A 1 78 ? 12.769 -8.248 -0.494 1.00 52.47 78 ASP A O 1
ATOM 573 N N . GLU A 1 79 ? 11.782 -8.031 -2.474 1.00 57.56 79 GLU A N 1
ATOM 574 C CA . GLU A 1 79 ? 12.217 -6.657 -2.697 1.00 57.56 79 GLU A CA 1
ATOM 575 C C . GLU A 1 79 ? 11.658 -5.696 -1.651 1.00 57.56 79 GLU A C 1
ATOM 577 O O . GLU A 1 79 ? 12.376 -4.801 -1.241 1.00 57.56 79 GLU A O 1
ATOM 582 N N . TYR A 1 80 ? 10.450 -5.885 -1.113 1.00 57.78 80 TYR A N 1
ATOM 583 C CA . TYR A 1 80 ? 9.894 -4.931 -0.139 1.00 57.78 80 TYR A CA 1
ATOM 584 C C . TYR A 1 80 ? 10.569 -5.008 1.236 1.00 57.78 80 TYR A C 1
ATOM 586 O O . TYR A 1 80 ? 10.882 -3.983 1.855 1.00 57.78 80 TYR A O 1
ATOM 594 N N . THR A 1 81 ? 10.828 -6.220 1.727 1.00 61.66 81 THR A N 1
ATOM 595 C CA . THR A 1 81 ? 11.530 -6.414 3.002 1.00 61.66 81 THR A CA 1
ATOM 596 C C . THR A 1 81 ? 12.999 -6.034 2.859 1.00 61.66 81 THR A C 1
ATOM 598 O O . THR A 1 81 ? 13.538 -5.333 3.714 1.00 61.66 81 THR A O 1
ATOM 601 N N . HIS A 1 82 ? 13.636 -6.403 1.745 1.00 65.06 82 HIS A N 1
ATOM 602 C CA . HIS A 1 82 ? 15.013 -6.000 1.481 1.00 65.06 82 HIS A CA 1
ATOM 603 C C . HIS A 1 82 ? 15.135 -4.485 1.278 1.00 65.06 82 HIS A C 1
ATOM 605 O O . HIS A 1 82 ? 16.069 -3.885 1.807 1.00 65.06 82 HIS A O 1
ATOM 611 N N . GLN A 1 83 ? 14.179 -3.851 0.595 1.00 68.81 83 GLN A N 1
ATOM 612 C CA . GLN A 1 83 ? 14.173 -2.411 0.352 1.00 68.81 83 GLN A CA 1
ATOM 613 C C . GLN A 1 83 ? 13.944 -1.630 1.640 1.00 68.81 83 GLN A C 1
ATOM 615 O O . GLN A 1 83 ? 14.687 -0.696 1.900 1.00 68.81 83 GLN A O 1
ATOM 620 N N . SER A 1 84 ? 12.996 -2.023 2.494 1.00 73.25 84 SER A N 1
ATOM 621 C CA . SER A 1 84 ? 12.770 -1.317 3.766 1.00 73.25 84 SER A CA 1
ATOM 622 C C . SER A 1 84 ? 13.976 -1.397 4.710 1.00 73.25 84 SER A C 1
ATOM 624 O O . SER A 1 84 ? 14.345 -0.396 5.330 1.00 73.25 84 SER A O 1
ATOM 626 N N . VAL A 1 85 ? 14.649 -2.552 4.780 1.00 79.12 85 VAL A N 1
ATOM 627 C CA . VAL A 1 85 ? 15.892 -2.708 5.553 1.00 79.12 85 VAL A CA 1
ATOM 628 C C . VAL A 1 85 ? 17.038 -1.924 4.910 1.00 79.12 85 VAL A C 1
ATOM 630 O O . VAL A 1 85 ? 17.777 -1.232 5.614 1.00 79.12 85 VAL A O 1
ATOM 633 N N . ALA A 1 86 ? 17.181 -1.976 3.583 1.00 79.50 86 ALA A N 1
ATOM 634 C CA . ALA A 1 86 ? 18.184 -1.199 2.861 1.00 79.50 86 ALA A CA 1
ATOM 635 C C . ALA A 1 86 ? 17.968 0.310 3.041 1.00 79.50 86 ALA A C 1
ATOM 637 O O . ALA A 1 86 ? 18.923 1.029 3.328 1.00 79.50 86 ALA A O 1
ATOM 638 N N . ASP A 1 87 ? 16.728 0.786 2.958 1.00 81.06 87 ASP A N 1
ATOM 639 C CA . ASP A 1 87 ? 16.345 2.182 3.159 1.00 81.06 87 ASP A CA 1
ATOM 640 C C . ASP A 1 87 ? 16.651 2.638 4.582 1.00 81.06 87 ASP A C 1
ATOM 642 O O . ASP A 1 87 ? 17.194 3.727 4.776 1.00 81.06 87 ASP A O 1
ATOM 646 N N . PHE A 1 88 ? 16.390 1.791 5.581 1.00 82.06 88 PHE A N 1
ATOM 647 C CA . PHE A 1 88 ? 16.757 2.071 6.965 1.00 82.06 88 PHE A CA 1
ATOM 648 C C . PHE A 1 88 ? 18.278 2.182 7.143 1.00 82.06 88 PHE A C 1
ATOM 650 O O . PHE A 1 88 ? 18.771 3.174 7.685 1.00 82.06 88 PHE A O 1
ATOM 657 N N . VAL A 1 89 ? 19.048 1.215 6.630 1.00 84.69 89 VAL A N 1
ATOM 658 C CA . VAL A 1 89 ? 20.521 1.254 6.671 1.00 84.69 89 VAL A CA 1
ATOM 659 C C . VAL A 1 89 ? 21.050 2.501 5.957 1.00 84.69 89 VAL A C 1
ATOM 661 O O . VAL A 1 89 ? 21.962 3.170 6.448 1.00 84.69 89 VAL A O 1
ATOM 664 N N . MET A 1 90 ? 20.467 2.857 4.815 1.00 84.81 90 MET A N 1
ATOM 665 C CA . MET A 1 90 ? 20.832 4.053 4.065 1.00 84.81 90 MET A CA 1
ATOM 666 C C . MET A 1 90 ? 20.484 5.332 4.821 1.00 84.81 90 MET A C 1
ATOM 668 O O . MET A 1 90 ? 21.298 6.255 4.818 1.00 84.81 90 MET A O 1
ATOM 672 N N . ALA A 1 91 ? 19.345 5.378 5.511 1.00 85.56 91 ALA A N 1
ATOM 673 C CA . ALA A 1 91 ? 18.956 6.505 6.347 1.00 85.56 91 ALA A CA 1
ATOM 674 C C . ALA A 1 91 ? 19.952 6.730 7.492 1.00 85.56 91 ALA A C 1
ATOM 676 O O . ALA A 1 91 ? 20.401 7.857 7.705 1.00 85.56 91 ALA A O 1
ATOM 677 N N . VAL A 1 92 ? 20.399 5.653 8.147 1.00 86.38 92 VAL A N 1
ATOM 678 C CA . VAL A 1 92 ? 21.445 5.709 9.180 1.00 86.38 92 VAL A CA 1
ATOM 679 C C . VAL A 1 92 ? 22.767 6.214 8.596 1.00 86.38 92 VAL A C 1
ATOM 681 O O . VAL A 1 92 ? 23.359 7.156 9.123 1.00 86.38 92 VAL A O 1
ATOM 684 N N . ARG A 1 93 ? 23.224 5.637 7.475 1.00 89.31 93 ARG A N 1
ATOM 685 C CA . ARG A 1 93 ? 24.502 6.012 6.841 1.00 89.31 93 ARG A CA 1
ATOM 686 C C . ARG A 1 93 ? 24.515 7.456 6.347 1.00 89.31 93 ARG A C 1
ATOM 688 O O . ARG A 1 93 ? 25.520 8.144 6.497 1.00 89.31 93 ARG A O 1
ATOM 695 N N . LYS A 1 94 ? 23.410 7.911 5.755 1.00 91.25 94 LYS A N 1
ATOM 696 C CA . LYS A 1 94 ? 23.258 9.267 5.211 1.00 91.25 94 LYS A CA 1
ATOM 697 C C . LYS A 1 94 ? 22.821 10.290 6.260 1.00 91.25 94 LYS A C 1
ATOM 699 O O . LYS A 1 94 ? 22.742 11.470 5.934 1.00 91.25 94 LYS A O 1
ATOM 704 N N . LYS A 1 95 ? 22.544 9.860 7.498 1.00 85.81 95 LYS A N 1
ATOM 705 C CA . LYS A 1 95 ? 21.959 10.687 8.567 1.00 85.81 95 LYS A CA 1
ATOM 706 C C . LYS A 1 95 ? 20.665 11.387 8.126 1.00 85.81 95 LYS A C 1
ATOM 708 O O . LYS A 1 95 ? 20.395 12.517 8.524 1.00 85.81 95 LYS A O 1
ATOM 713 N N . THR A 1 96 ? 19.876 10.727 7.282 1.00 86.62 96 THR A N 1
ATOM 714 C CA . THR A 1 96 ? 18.576 11.231 6.825 1.00 86.62 96 THR A CA 1
ATOM 715 C C . THR A 1 96 ? 17.461 10.658 7.690 1.00 86.62 96 THR A C 1
ATOM 717 O O . THR A 1 96 ? 17.570 9.544 8.200 1.00 86.62 96 THR A O 1
ATOM 720 N N . LYS A 1 97 ? 16.366 11.407 7.851 1.00 83.19 97 LYS A N 1
ATOM 721 C CA . LYS A 1 97 ? 15.198 10.926 8.595 1.00 83.19 97 LYS A CA 1
ATOM 722 C C . LYS A 1 97 ? 14.557 9.744 7.838 1.00 83.19 97 LYS A C 1
ATOM 724 O O . LYS A 1 97 ? 14.322 9.889 6.637 1.00 83.19 97 LYS A O 1
ATOM 729 N N . PRO A 1 98 ? 14.286 8.597 8.490 1.00 81.56 98 PRO A N 1
ATOM 730 C CA . PRO A 1 98 ? 13.537 7.507 7.868 1.00 81.56 98 PRO A CA 1
ATOM 731 C C . PRO A 1 98 ? 12.096 7.943 7.563 1.00 81.56 98 PRO A C 1
ATOM 733 O O . PRO A 1 98 ? 11.584 8.882 8.175 1.00 81.56 98 PRO A O 1
ATOM 736 N N . ALA A 1 99 ? 11.445 7.255 6.621 1.00 80.12 99 ALA A N 1
ATOM 737 C CA . ALA A 1 99 ? 10.092 7.595 6.170 1.00 80.12 99 ALA A CA 1
ATOM 738 C C . ALA A 1 99 ? 9.045 7.553 7.300 1.00 80.12 99 ALA A C 1
ATOM 740 O O . ALA A 1 99 ? 8.141 8.383 7.323 1.00 80.12 99 ALA A O 1
ATOM 741 N N . ALA A 1 100 ? 9.199 6.630 8.254 1.00 82.75 100 ALA A N 1
ATOM 742 C CA . ALA A 1 100 ? 8.398 6.547 9.470 1.00 82.75 100 ALA A CA 1
ATOM 743 C C . ALA A 1 100 ? 9.321 6.434 10.690 1.00 82.75 100 ALA A C 1
ATOM 745 O O . ALA A 1 100 ? 10.324 5.715 10.654 1.00 82.75 100 ALA A O 1
ATOM 746 N N . GLY A 1 101 ? 9.008 7.174 11.752 1.00 85.56 101 GLY A N 1
ATOM 747 C CA . GLY A 1 101 ? 9.716 7.136 13.023 1.00 85.56 101 GLY A CA 1
ATOM 748 C C . GLY A 1 101 ? 8.928 6.396 14.102 1.00 85.56 101 GLY A C 1
ATOM 749 O O . GLY A 1 101 ? 7.938 5.709 13.848 1.00 85.56 101 GLY A O 1
ATOM 750 N N . TRP A 1 102 ? 9.380 6.550 15.346 1.00 87.31 102 TRP A N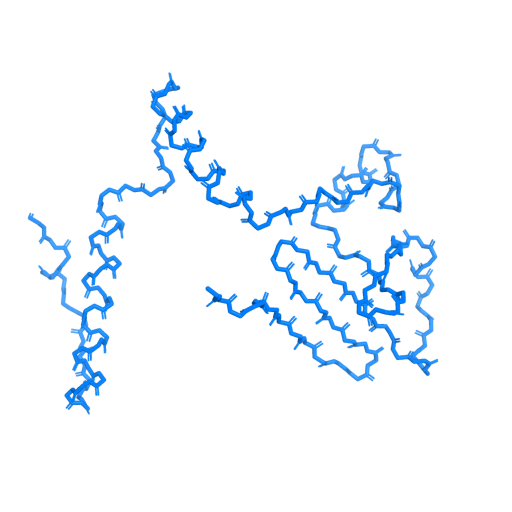 1
ATOM 751 C CA . TRP A 1 102 ? 8.738 5.921 16.501 1.00 87.31 102 TRP A CA 1
ATOM 752 C C . TRP A 1 102 ? 7.316 6.449 16.744 1.00 87.31 102 TRP A C 1
ATOM 754 O O . TRP A 1 102 ? 6.463 5.694 17.205 1.00 87.31 102 TRP A O 1
ATOM 764 N N . LYS A 1 103 ? 7.047 7.724 16.424 1.00 90.31 103 LYS A N 1
ATOM 765 C CA . LYS A 1 103 ? 5.756 8.374 16.688 1.00 90.31 103 LYS A CA 1
ATOM 766 C C . LYS A 1 103 ? 4.673 7.800 15.788 1.00 90.31 103 LYS A C 1
ATOM 768 O O . LYS A 1 103 ? 3.627 7.397 16.277 1.00 90.31 103 LYS A O 1
ATOM 773 N N . GLU A 1 104 ? 4.967 7.677 14.498 1.00 90.06 104 GLU A N 1
ATOM 774 C CA . GLU A 1 104 ? 4.059 7.092 13.514 1.00 90.06 104 GLU A CA 1
ATOM 775 C C . GLU A 1 104 ? 3.757 5.616 13.846 1.00 90.06 104 GLU A C 1
ATOM 777 O O . GLU A 1 104 ? 2.612 5.173 13.748 1.00 90.06 104 GLU A O 1
ATOM 782 N N . GLY A 1 105 ? 4.760 4.860 14.318 1.00 88.81 105 GLY A N 1
ATOM 783 C CA . GLY A 1 105 ? 4.571 3.484 14.794 1.00 88.81 105 GLY A CA 1
ATOM 784 C C . GLY A 1 105 ? 3.701 3.385 16.055 1.00 88.81 105 GLY A C 1
ATOM 785 O O . GLY A 1 105 ? 2.823 2.521 16.138 1.00 88.81 105 GLY A O 1
ATOM 786 N N . PHE A 1 106 ? 3.904 4.286 17.018 1.00 91.50 106 PHE A N 1
ATOM 787 C CA . PHE A 1 106 ? 3.093 4.375 18.233 1.00 91.50 10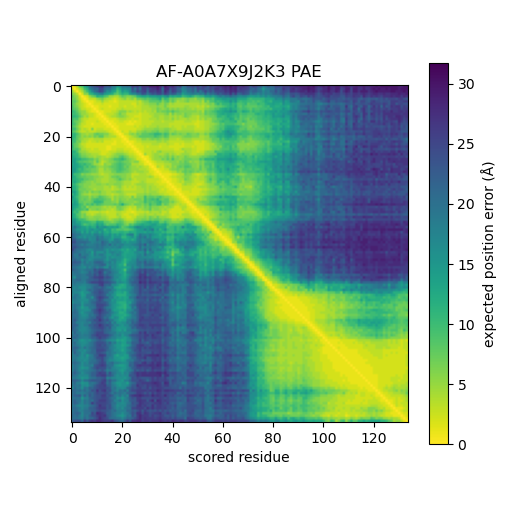6 PHE A CA 1
ATOM 788 C C . PHE A 1 106 ? 1.628 4.702 17.912 1.00 91.50 106 PHE A C 1
ATOM 790 O O . PHE A 1 106 ? 0.732 3.964 18.320 1.00 91.50 106 PHE A O 1
ATOM 797 N N . GLU A 1 107 ? 1.383 5.744 17.115 1.00 92.12 1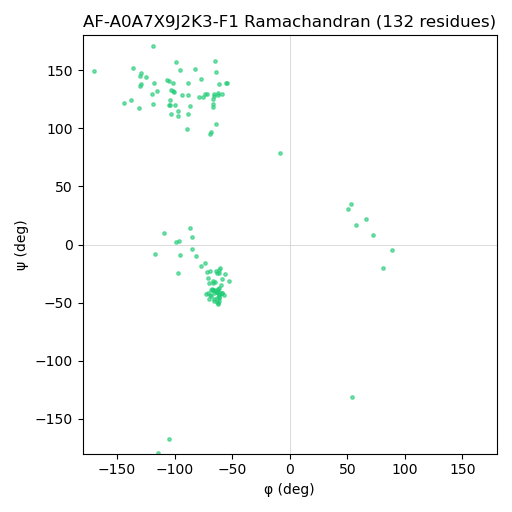07 GLU A N 1
ATOM 798 C CA . GLU A 1 107 ? 0.034 6.177 16.734 1.00 92.12 107 GLU A CA 1
ATOM 799 C C . GLU A 1 107 ? -0.727 5.086 15.961 1.00 92.12 107 GLU A C 1
ATOM 801 O O . GLU A 1 107 ? -1.904 4.830 16.236 1.00 92.12 107 GLU A O 1
ATOM 806 N N . SER A 1 108 ? -0.050 4.384 15.046 1.00 92.88 108 SER A N 1
ATOM 807 C CA . SER A 1 108 ? -0.618 3.243 14.316 1.00 92.88 108 SER A CA 1
ATOM 808 C C . SER A 1 108 ? -1.024 2.105 15.259 1.00 92.88 108 SER A C 1
ATOM 810 O O . SER A 1 108 ? -2.139 1.585 15.179 1.00 92.88 108 SER A O 1
ATOM 812 N N . THR A 1 109 ? -0.160 1.773 16.221 1.00 93.31 109 THR A N 1
ATOM 813 C CA . THR A 1 109 ? -0.409 0.698 17.192 1.00 93.31 109 THR A CA 1
ATOM 814 C C . THR A 1 109 ? -1.582 1.028 18.114 1.00 93.31 109 THR A C 1
ATOM 816 O O . THR A 1 109 ? -2.483 0.206 18.282 1.00 93.31 109 THR A O 1
ATOM 819 N N . VAL A 1 110 ? -1.623 2.244 18.671 1.00 93.94 110 VAL A N 1
ATOM 820 C CA . VAL A 1 110 ? -2.747 2.720 19.497 1.00 93.94 110 VAL A CA 1
ATOM 821 C C . VAL A 1 110 ? -4.055 2.654 18.710 1.00 93.94 110 VAL A C 1
ATOM 823 O O . VAL A 1 110 ? -5.066 2.166 19.221 1.00 93.94 110 VAL A O 1
ATOM 826 N N . SER A 1 111 ? -4.029 3.085 17.447 1.00 93.62 111 SER A N 1
ATOM 827 C CA . SER A 1 111 ? -5.198 3.048 16.569 1.00 93.62 111 SER A CA 1
ATOM 828 C C . SER A 1 111 ? -5.701 1.622 16.351 1.00 93.62 111 SER A C 1
ATOM 830 O O . SER A 1 111 ? -6.887 1.356 16.547 1.00 93.62 111 SER A O 1
ATOM 832 N N . ALA A 1 112 ? -4.804 0.691 16.020 1.00 94.19 112 ALA A N 1
ATOM 833 C CA . ALA A 1 112 ? -5.142 -0.714 15.808 1.00 94.19 112 ALA A CA 1
ATOM 834 C C . ALA A 1 112 ? -5.745 -1.364 17.065 1.00 94.19 112 ALA A C 1
ATOM 836 O O . ALA A 1 112 ? -6.754 -2.065 16.979 1.00 94.19 112 ALA A O 1
ATOM 837 N N . ILE A 1 113 ? -5.180 -1.079 18.243 1.00 95.50 113 ILE A N 1
ATOM 838 C CA . ILE A 1 113 ? -5.692 -1.588 19.523 1.00 95.50 113 ILE A CA 1
ATOM 839 C C . ILE A 1 113 ? -7.118 -1.092 19.773 1.00 95.50 113 ILE A C 1
ATOM 841 O O . ILE A 1 113 ? -7.990 -1.885 20.124 1.00 95.50 113 ILE A O 1
ATOM 845 N N . LYS A 1 114 ? -7.381 0.201 19.564 1.00 93.81 114 LYS A N 1
ATOM 846 C CA . LYS A 1 114 ? -8.707 0.790 19.805 1.00 93.81 114 LYS A CA 1
ATOM 847 C C . LYS A 1 114 ? -9.754 0.338 18.798 1.00 93.81 114 LYS A C 1
ATOM 849 O O . LYS A 1 114 ? -10.911 0.164 19.165 1.00 93.81 114 LYS A O 1
ATOM 854 N N . VAL A 1 115 ? -9.355 0.092 17.553 1.00 93.88 115 VAL A N 1
ATOM 855 C CA . VAL A 1 115 ? -10.232 -0.539 16.560 1.00 93.88 115 VAL A CA 1
ATOM 856 C C . VAL A 1 115 ? -10.596 -1.957 16.999 1.00 93.88 115 VAL A C 1
ATOM 858 O O . VAL A 1 115 ? -11.773 -2.309 16.986 1.00 93.88 115 VAL A O 1
ATOM 861 N N . ASN A 1 116 ? -9.624 -2.752 17.454 1.00 94.00 116 ASN A N 1
ATOM 862 C CA . ASN A 1 116 ? -9.899 -4.094 17.963 1.00 94.00 116 ASN A CA 1
ATOM 863 C C . ASN A 1 116 ? -10.818 -4.062 19.198 1.00 94.00 116 ASN A C 1
ATOM 865 O O . ASN A 1 116 ? -11.764 -4.838 19.285 1.00 94.00 116 ASN A O 1
ATOM 869 N N . GLU A 1 117 ? -10.594 -3.123 20.120 1.00 93.31 117 GLU A N 1
ATOM 870 C CA . GLU A 1 117 ? -11.458 -2.902 21.286 1.00 93.31 117 GLU A CA 1
ATOM 871 C C . GLU A 1 117 ? -12.902 -2.570 20.867 1.00 93.31 117 GLU A C 1
ATOM 873 O O . GLU A 1 117 ? -13.849 -3.120 21.430 1.00 93.31 117 GLU A O 1
ATOM 878 N N . ALA A 1 118 ? -13.089 -1.735 19.841 1.00 94.38 118 ALA A N 1
ATOM 879 C CA . ALA A 1 118 ? -14.411 -1.391 19.316 1.00 94.38 118 ALA A CA 1
ATOM 880 C C . ALA A 1 118 ? -15.126 -2.602 18.692 1.00 94.38 118 ALA A C 1
ATOM 882 O O . ALA A 1 118 ? -16.324 -2.787 18.897 1.00 94.38 118 ALA A O 1
ATOM 883 N N . ILE A 1 119 ? -14.388 -3.451 17.969 1.00 93.69 119 ILE A N 1
ATOM 884 C CA . ILE A 1 119 ? -14.923 -4.679 17.362 1.00 93.69 119 ILE A CA 1
ATOM 885 C C . ILE A 1 119 ? -15.350 -5.672 18.447 1.00 93.69 119 ILE A C 1
ATOM 887 O O . ILE A 1 119 ? -16.468 -6.180 18.408 1.00 93.69 119 ILE A O 1
ATOM 891 N N . VAL A 1 120 ? -14.486 -5.923 19.435 1.00 95.06 120 VAL A N 1
ATOM 892 C CA . VAL A 1 120 ? -14.747 -6.898 20.508 1.00 95.06 120 VAL A CA 1
ATOM 893 C C . VAL A 1 120 ? -15.880 -6.438 21.426 1.00 95.06 120 VAL A C 1
ATOM 895 O O . VAL A 1 120 ? -16.702 -7.249 21.843 1.00 95.06 120 VAL A O 1
ATOM 898 N N . SER A 1 121 ? -15.953 -5.142 21.731 1.00 92.44 121 SER A N 1
ATOM 899 C CA . SER A 1 121 ? -17.009 -4.574 22.580 1.00 92.44 121 SER A CA 1
ATOM 900 C C . SER A 1 121 ? -18.323 -4.305 21.841 1.00 92.44 121 SER A C 1
ATOM 902 O O . SER A 1 121 ? -19.309 -3.931 22.478 1.00 92.44 121 SER A O 1
ATOM 904 N N . GLY A 1 122 ? -18.342 -4.413 20.507 1.00 93.75 122 GLY A N 1
ATOM 905 C CA . GLY A 1 122 ? -19.483 -4.023 19.674 1.00 93.75 122 GLY A CA 1
ATOM 906 C C . GLY A 1 122 ? -19.893 -2.554 19.840 1.00 93.75 122 GLY A C 1
ATOM 907 O O . GLY A 1 122 ? -21.012 -2.182 19.493 1.00 93.75 122 GLY A O 1
ATOM 908 N N . THR A 1 123 ? -19.017 -1.719 20.405 1.00 92.81 123 THR A N 1
ATOM 909 C CA . THR A 1 123 ? -19.321 -0.340 20.785 1.00 92.81 123 THR A CA 1
ATOM 910 C C . THR A 1 123 ? -18.434 0.617 20.003 1.00 92.81 123 THR A C 1
ATOM 912 O O . THR A 1 123 ? -17.239 0.392 19.820 1.00 92.81 123 THR A O 1
ATOM 915 N N . LYS A 1 124 ? -19.011 1.729 19.540 1.00 92.31 124 LYS A N 1
ATOM 916 C CA . LYS A 1 124 ? -18.245 2.779 18.867 1.00 92.31 124 LYS A CA 1
ATOM 917 C C . LYS A 1 124 ? -17.277 3.437 19.853 1.00 92.31 124 LYS A C 1
ATOM 919 O O . LYS A 1 124 ? -17.708 4.057 20.822 1.00 92.31 124 LYS A O 1
ATOM 924 N N . ILE A 1 125 ? -15.985 3.383 19.542 1.00 93.00 125 ILE A N 1
ATOM 925 C CA . ILE A 1 125 ? -14.934 4.088 20.279 1.00 93.00 125 ILE A CA 1
ATOM 926 C C . ILE A 1 125 ? -14.492 5.303 19.461 1.00 93.00 125 ILE A C 1
ATOM 928 O O . ILE A 1 125 ? -14.104 5.179 18.301 1.00 93.00 125 ILE A O 1
ATOM 932 N N . THR A 1 126 ? -14.560 6.490 20.063 1.00 93.75 126 THR A N 1
ATOM 933 C CA . THR A 1 126 ? -14.047 7.731 19.466 1.00 93.75 126 THR A CA 1
ATOM 934 C C . THR A 1 126 ? -12.622 7.963 19.946 1.00 93.75 126 THR A C 1
ATOM 936 O O . THR A 1 126 ? -12.373 7.952 21.151 1.00 93.75 126 THR A O 1
ATOM 939 N N . PHE A 1 127 ? -11.698 8.202 19.015 1.00 92.19 127 PHE A N 1
ATOM 940 C CA . PHE A 1 127 ? -10.310 8.509 19.341 1.00 92.19 127 PHE A CA 1
ATOM 941 C C . PHE A 1 127 ? -10.187 9.753 20.224 1.00 92.19 127 PHE A C 1
ATOM 943 O O . PHE A 1 127 ? -10.733 10.809 19.904 1.00 92.19 127 PHE A O 1
ATOM 950 N N . GLN A 1 128 ? -9.442 9.624 21.322 1.00 92.81 128 GLN A N 1
ATOM 951 C CA . GLN A 1 128 ? -9.116 10.731 22.214 1.00 92.81 128 GLN A CA 1
ATOM 952 C C . GLN A 1 128 ? -7.667 11.171 22.000 1.00 92.81 128 GLN A C 1
ATOM 954 O O . GLN A 1 128 ? -6.776 10.346 21.804 1.00 92.81 128 GLN A O 1
ATOM 959 N N . LYS A 1 129 ? -7.427 12.486 22.041 1.00 90.19 129 LYS A N 1
ATOM 960 C CA . LYS A 1 129 ? -6.109 13.075 21.760 1.00 90.19 129 LYS A CA 1
ATOM 961 C C . LYS A 1 129 ? -5.024 12.603 22.740 1.00 90.19 129 LYS A C 1
ATOM 963 O O . LYS A 1 129 ? -3.911 12.321 22.318 1.00 90.19 129 LYS A O 1
ATOM 968 N N . ASN A 1 130 ? -5.386 12.443 24.010 1.00 91.88 130 ASN A N 1
ATOM 969 C CA . ASN A 1 130 ? -4.511 11.945 25.076 1.00 91.88 130 ASN A CA 1
ATOM 970 C C . ASN A 1 130 ? -3.969 10.525 24.829 1.00 91.88 130 ASN A C 1
ATOM 972 O O . ASN A 1 130 ? -2.970 10.156 25.429 1.00 91.88 130 ASN A O 1
ATOM 976 N N . TRP A 1 131 ? -4.596 9.713 23.970 1.00 88.88 131 TRP A N 1
ATOM 977 C CA . TRP A 1 131 ? -4.095 8.369 23.652 1.00 88.88 131 TRP A CA 1
ATOM 978 C C . TRP A 1 131 ? -2.860 8.391 22.750 1.00 88.88 131 TRP A C 1
ATOM 980 O O . TRP A 1 131 ? -2.173 7.382 22.632 1.00 88.88 131 TRP A O 1
ATOM 990 N N . PHE A 1 132 ? -2.589 9.530 22.113 1.00 89.62 132 PHE A N 1
ATOM 991 C CA . PHE A 1 132 ? -1.484 9.724 21.177 1.00 89.62 132 PHE A CA 1
ATOM 992 C C . PHE A 1 132 ? -0.378 10.620 21.753 1.00 89.62 132 PHE A C 1
ATOM 994 O O . PHE A 1 132 ? 0.532 11.031 21.033 1.00 89.62 132 PHE A O 1
ATOM 1001 N N . GLU A 1 133 ? -0.456 10.927 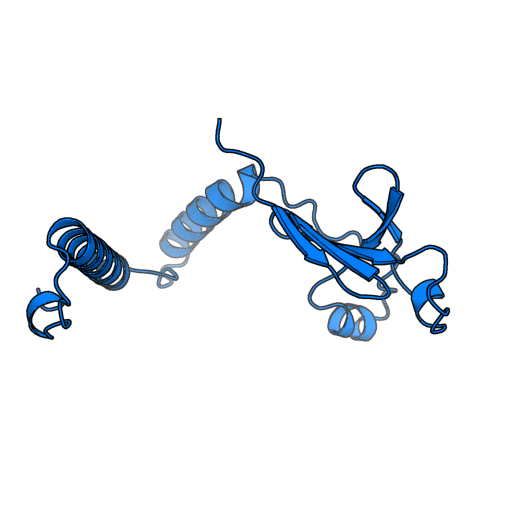23.046 1.00 86.88 133 GLU A N 1
ATOM 1002 C CA . GLU A 1 133 ? 0.530 11.711 23.785 1.00 86.88 133 GLU A CA 1
ATOM 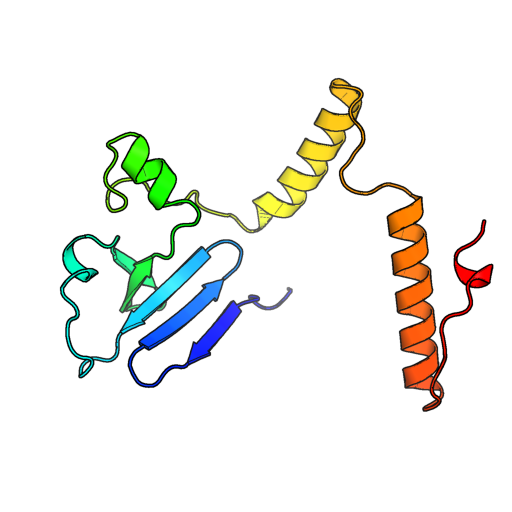1003 C C . GLU A 1 133 ? 1.388 10.747 24.632 1.00 86.88 133 GLU A C 1
ATOM 1005 O O . GLU A 1 133 ? 0.852 9.829 25.255 1.00 86.88 133 GLU A O 1
ATOM 1010 N N . LEU A 1 134 ? 2.717 10.919 24.590 1.00 70.31 134 LEU A N 1
ATOM 1011 C CA . LEU A 1 134 ? 3.701 10.192 25.411 1.00 70.31 134 LEU A CA 1
ATOM 1012 C C . LEU A 1 134 ? 4.199 11.078 26.551 1.00 70.31 134 LEU A C 1
ATOM 1014 O O . LEU A 1 134 ? 4.409 12.285 26.286 1.00 70.31 134 LEU A O 1
#

Foldseek 3Di:
DDDFDWDWDDDPFWIWIGGDPWIWIGGDPPHDDPPCVVLFAWDDDPNDITGTDAPPCVVCVVVVHRNNPDDDPPPDVVCVVVVLVVQVVVCVVVVHDGPDDPLNVQVVVLVVVVVVVCVVVVHDDDDDPVSSPD

Radius of gyration: 21.58 Å; Cα contacts (8 Å, |Δi|>4): 119; chains: 1; bounding box: 44×32×57 Å